Protein AF-A0A1F7HIR1-F1 (afdb_monomer_lite)

Secondary structure (DSSP, 8-state):
-HHHHHHHHHHHHHS------------TT-----TTSS--S-TT------SB--TTSS-B-PPTTEEB-TT-SSPEEPPTTEEE-TTSBSEEEPTTEEEEETTEEEE-SS-SSPPTTEEEETTEEEE----TTEEE-SSTTSEEEPTTEEEETTEEEEPPHHHHHHHHTT-

Structure (mmCIF, N/CA/C/O backbone):
data_AF-A0A1F7HIR1-F1
#
_entry.id   AF-A0A1F7HIR1-F1
#
loop_
_atom_site.group_PDB
_atom_site.id
_atom_site.type_symbol
_atom_site.label_atom_id
_atom_site.label_alt_id
_atom_site.label_comp_id
_atom_site.label_asym_id
_atom_site.label_entity_id
_atom_site.label_seq_id
_atom_site.pdbx_PDB_ins_code
_atom_site.Cartn_x
_atom_site.Cartn_y
_atom_site.Cartn_z
_atom_site.occupancy
_atom_site.B_iso_or_equiv
_atom_site.auth_seq_id
_atom_site.auth_comp_id
_atom_site.auth_asym_id
_atom_site.auth_atom_id
_atom_site.pdbx_PDB_model_num
ATOM 1 N N . MET A 1 1 ? 60.825 -33.227 -44.264 1.00 55.84 1 MET A N 1
ATOM 2 C CA . MET A 1 1 ? 59.774 -33.147 -43.221 1.00 55.84 1 MET A CA 1
ATOM 3 C C . MET A 1 1 ? 59.885 -31.893 -42.341 1.00 55.84 1 MET A C 1
ATOM 5 O O . MET A 1 1 ? 58.893 -31.194 -42.236 1.00 55.84 1 MET A O 1
ATOM 9 N N . LYS A 1 2 ? 61.065 -31.517 -41.806 1.00 56.81 2 LYS A N 1
ATOM 10 C CA . LYS A 1 2 ? 61.251 -30.313 -40.948 1.00 56.81 2 LYS A CA 1
ATOM 11 C C . LYS A 1 2 ? 60.975 -28.936 -41.595 1.00 56.81 2 LYS A C 1
ATOM 13 O O . LYS A 1 2 ? 60.593 -28.007 -40.898 1.00 56.81 2 LYS A O 1
ATOM 18 N N . LYS A 1 3 ? 61.169 -28.778 -42.912 1.00 56.38 3 LYS A N 1
ATOM 19 C CA . LYS A 1 3 ? 60.929 -27.495 -43.613 1.00 56.38 3 LYS A CA 1
ATOM 20 C C . LYS A 1 3 ? 59.438 -27.188 -43.810 1.00 56.38 3 LYS A C 1
ATOM 22 O O . LYS A 1 3 ? 59.051 -26.029 -43.797 1.00 56.38 3 LYS A O 1
ATOM 27 N N . ILE A 1 4 ? 58.614 -28.230 -43.944 1.00 60.09 4 ILE A N 1
ATOM 28 C CA . ILE A 1 4 ? 57.158 -28.106 -44.110 1.00 60.09 4 ILE A CA 1
ATOM 29 C C . ILE A 1 4 ? 56.516 -27.704 -42.777 1.00 60.09 4 ILE A C 1
ATOM 31 O O . ILE A 1 4 ? 55.663 -26.826 -42.747 1.00 60.09 4 ILE A O 1
ATOM 35 N N . THR A 1 5 ? 56.990 -28.263 -41.658 1.00 60.97 5 THR A N 1
ATOM 36 C CA . THR A 1 5 ? 56.548 -27.850 -40.319 1.00 60.97 5 THR A CA 1
ATOM 37 C C . THR A 1 5 ? 56.937 -26.412 -39.987 1.00 60.97 5 THR A C 1
ATOM 39 O O . THR A 1 5 ? 56.125 -25.696 -39.413 1.00 60.97 5 THR A O 1
ATOM 42 N N . LEU A 1 6 ? 58.124 -25.946 -40.392 1.00 62.78 6 LEU A N 1
ATOM 43 C CA . LEU A 1 6 ? 58.531 -24.554 -40.163 1.00 62.78 6 LEU A CA 1
ATOM 44 C C . LEU A 1 6 ? 57.674 -23.556 -40.966 1.00 62.78 6 LEU A C 1
ATOM 46 O O . LEU A 1 6 ? 57.276 -22.523 -40.437 1.00 62.78 6 LEU A O 1
ATOM 50 N N . ALA A 1 7 ? 57.344 -23.890 -42.218 1.00 64.44 7 ALA A N 1
ATOM 51 C CA . ALA A 1 7 ? 56.500 -23.055 -43.073 1.00 64.44 7 ALA A CA 1
ATOM 52 C C . ALA A 1 7 ? 55.058 -22.928 -42.546 1.00 64.44 7 ALA A C 1
ATOM 54 O O . ALA A 1 7 ? 54.487 -21.842 -42.592 1.00 64.44 7 ALA A O 1
ATOM 55 N N . LEU A 1 8 ? 54.487 -24.002 -41.990 1.00 62.78 8 LEU A N 1
ATOM 56 C CA . LEU A 1 8 ? 53.145 -23.976 -41.393 1.00 62.78 8 LEU A CA 1
ATOM 57 C C . LEU A 1 8 ? 53.087 -23.161 -40.090 1.00 62.78 8 LEU A C 1
ATOM 59 O O . LEU A 1 8 ? 52.099 -22.473 -39.846 1.00 62.78 8 LEU A O 1
ATOM 63 N N . ILE A 1 9 ? 54.149 -23.189 -39.279 1.00 64.88 9 ILE A N 1
ATOM 64 C CA . ILE A 1 9 ? 54.245 -22.388 -38.046 1.00 64.88 9 ILE A CA 1
ATOM 65 C C . ILE A 1 9 ? 54.376 -20.897 -38.374 1.00 64.88 9 ILE A C 1
ATOM 67 O O . ILE A 1 9 ? 53.717 -20.069 -37.750 1.00 64.88 9 ILE A O 1
ATOM 71 N N . ILE A 1 10 ? 55.186 -20.552 -39.381 1.00 64.62 10 ILE A N 1
ATOM 72 C CA . ILE A 1 10 ? 55.322 -19.165 -39.839 1.00 64.62 10 ILE A CA 1
ATOM 73 C C . ILE A 1 10 ? 53.990 -18.671 -40.409 1.00 64.62 10 ILE A C 1
ATOM 75 O O . ILE A 1 10 ? 53.556 -17.589 -40.034 1.00 64.62 10 ILE A O 1
ATOM 79 N N . LEU A 1 11 ? 53.292 -19.476 -41.221 1.00 63.25 11 LEU A N 1
ATOM 80 C CA . LEU A 1 11 ? 51.978 -19.122 -41.768 1.00 63.25 11 LEU A CA 1
ATOM 81 C C . LEU A 1 11 ? 50.942 -18.835 -40.665 1.00 63.25 11 LEU A C 1
ATOM 83 O O . LEU A 1 11 ? 50.188 -17.879 -40.787 1.00 63.25 11 LEU A O 1
ATOM 87 N N . ALA A 1 12 ? 50.949 -19.585 -39.559 1.00 63.00 12 ALA A N 1
ATOM 88 C CA . ALA A 1 12 ? 50.064 -19.345 -38.413 1.00 63.00 12 ALA A CA 1
ATOM 89 C C . ALA A 1 12 ? 50.392 -18.064 -37.614 1.00 63.00 12 ALA A C 1
ATOM 91 O O . ALA A 1 12 ? 49.516 -17.536 -36.938 1.00 63.00 12 ALA A O 1
ATOM 92 N N . LEU A 1 13 ? 51.626 -17.552 -37.690 1.00 62.91 13 LEU A N 1
ATOM 93 C CA . LEU A 1 13 ? 52.060 -16.319 -37.014 1.00 62.91 13 LEU A CA 1
ATOM 94 C C . LEU A 1 13 ? 51.761 -15.043 -37.818 1.00 62.91 13 LEU A C 1
ATOM 96 O O . LEU A 1 13 ? 51.697 -13.967 -37.229 1.00 62.91 13 LEU A O 1
ATOM 100 N N . VAL A 1 14 ? 51.582 -15.149 -39.142 1.00 65.12 14 VAL A N 1
ATOM 101 C CA . VAL A 1 14 ? 51.244 -14.002 -40.014 1.00 65.12 14 VAL A CA 1
ATOM 102 C C . VAL A 1 14 ? 49.742 -13.862 -40.274 1.00 65.12 14 VAL A C 1
ATOM 104 O O . VAL A 1 14 ? 49.311 -12.838 -40.799 1.00 65.12 14 VAL A O 1
ATOM 107 N N . ILE A 1 15 ? 48.932 -14.864 -39.912 1.00 64.75 15 ILE A N 1
ATOM 108 C CA . ILE A 1 15 ? 47.472 -14.757 -39.969 1.00 64.75 15 ILE A CA 1
ATOM 109 C C . ILE A 1 15 ? 47.019 -13.982 -38.723 1.00 64.75 15 ILE A C 1
ATOM 111 O O . ILE A 1 15 ? 47.253 -14.452 -37.608 1.00 64.75 15 ILE A O 1
ATOM 115 N N . PRO A 1 16 ? 46.372 -12.811 -38.861 1.00 59.66 16 PRO A N 1
ATOM 116 C CA . PRO A 1 16 ? 45.835 -12.104 -37.711 1.00 59.66 16 PRO A CA 1
ATOM 117 C C . PRO A 1 16 ? 44.789 -12.995 -37.032 1.00 59.66 16 PRO A C 1
ATOM 119 O O . PRO A 1 16 ? 43.749 -13.307 -37.613 1.00 59.66 16 PRO A O 1
ATOM 122 N N . PHE A 1 17 ? 45.066 -13.411 -35.795 1.00 54.25 17 PHE A N 1
ATOM 123 C CA . PHE A 1 17 ? 44.064 -14.018 -34.930 1.00 54.25 17 PHE A CA 1
ATOM 124 C C . PHE A 1 17 ? 43.019 -12.950 -34.618 1.00 54.25 17 PHE A C 1
ATOM 126 O O . PHE A 1 17 ? 43.175 -12.151 -33.698 1.00 54.25 17 PHE A O 1
ATOM 133 N N . VAL A 1 18 ? 41.954 -12.907 -35.412 1.00 57.28 18 VAL A N 1
ATOM 134 C CA . VAL A 1 18 ? 40.753 -12.159 -35.058 1.00 57.28 18 VAL A CA 1
ATOM 135 C C . VAL A 1 18 ? 40.135 -12.839 -33.839 1.00 57.28 18 VAL A C 1
ATOM 137 O O . VAL A 1 18 ? 39.446 -13.852 -33.946 1.00 57.28 18 VAL A O 1
ATOM 140 N N . SER A 1 19 ? 40.418 -12.309 -32.651 1.00 51.09 19 SER A N 1
ATOM 141 C CA . SER A 1 19 ? 39.662 -12.649 -31.455 1.00 51.09 19 SER A CA 1
ATOM 142 C C . SER A 1 19 ? 38.240 -12.130 -31.651 1.00 51.09 19 SER A C 1
ATOM 144 O O . SER A 1 19 ? 37.969 -10.933 -31.579 1.00 51.09 19 SER A O 1
ATOM 146 N N . PHE A 1 20 ? 37.310 -13.042 -31.936 1.00 47.56 20 PHE A N 1
ATOM 147 C CA . PHE A 1 20 ? 35.888 -12.742 -31.861 1.00 47.56 20 PHE A CA 1
ATOM 148 C C . PHE A 1 20 ? 35.559 -12.469 -30.394 1.00 47.56 20 PHE A C 1
ATOM 150 O O . PHE A 1 20 ? 35.278 -13.388 -29.626 1.00 47.56 20 PHE A O 1
ATOM 157 N N . ALA A 1 21 ? 35.590 -11.199 -29.990 1.00 46.50 21 ALA A N 1
ATOM 158 C CA . ALA A 1 21 ? 34.797 -10.786 -28.848 1.00 46.50 21 ALA A CA 1
ATOM 159 C C . ALA A 1 21 ? 33.365 -11.243 -29.150 1.00 46.50 21 ALA A C 1
ATOM 161 O O . ALA A 1 21 ? 32.797 -10.874 -30.183 1.00 46.50 21 ALA A O 1
ATOM 162 N N . HIS A 1 22 ? 32.812 -12.125 -28.315 1.00 40.75 22 HIS A N 1
ATOM 163 C CA . HIS A 1 22 ? 31.421 -12.524 -28.454 1.00 40.75 22 HIS A CA 1
ATOM 164 C C . HIS A 1 22 ? 30.583 -11.242 -28.543 1.00 40.75 22 HIS A C 1
ATOM 166 O O . HIS A 1 22 ? 30.718 -10.354 -27.699 1.00 40.75 22 HIS A O 1
ATOM 172 N N . ARG A 1 23 ? 29.702 -11.135 -29.547 1.00 47.44 23 ARG A N 1
ATOM 173 C CA . ARG A 1 23 ? 28.545 -10.234 -29.455 1.00 47.44 23 ARG A CA 1
ATOM 174 C C . ARG A 1 23 ? 27.666 -10.799 -28.342 1.00 47.44 23 ARG A C 1
ATOM 176 O O . ARG A 1 23 ? 26.708 -11.514 -28.617 1.00 47.44 23 ARG A O 1
ATOM 183 N N . SER A 1 24 ? 28.076 -10.611 -27.091 1.00 41.66 24 SER A N 1
ATOM 184 C CA . SER A 1 24 ? 27.406 -11.202 -25.943 1.00 41.66 24 SER A CA 1
ATOM 185 C C . SER A 1 24 ? 26.035 -10.565 -25.831 1.00 41.66 24 SER A C 1
ATOM 187 O O . SER A 1 24 ? 25.894 -9.395 -25.482 1.00 41.66 24 SER A O 1
ATOM 189 N N . GLY A 1 25 ? 25.037 -11.360 -26.206 1.00 44.00 25 GLY A N 1
ATOM 190 C CA . GLY A 1 25 ? 23.636 -11.060 -26.010 1.00 44.00 25 GLY A CA 1
ATOM 191 C C . GLY A 1 25 ? 23.326 -10.789 -24.543 1.00 44.00 25 GLY A C 1
ATOM 192 O O . GLY A 1 25 ? 24.053 -11.193 -23.632 1.00 44.00 25 GLY A O 1
ATOM 193 N N . CYS A 1 26 ? 22.228 -10.070 -24.346 1.00 41.12 26 CYS A N 1
ATOM 194 C CA . CYS A 1 26 ? 21.752 -9.595 -23.059 1.00 41.12 26 CYS A CA 1
ATOM 195 C C . CYS A 1 26 ? 21.748 -10.721 -22.009 1.00 41.12 26 CYS A C 1
ATOM 197 O O . CYS A 1 26 ? 21.056 -11.725 -22.167 1.00 41.12 26 CYS A O 1
ATOM 199 N N . HIS A 1 27 ? 22.494 -10.540 -20.918 1.00 40.38 27 HIS A N 1
ATOM 200 C CA . HIS A 1 27 ? 22.397 -11.374 -19.721 1.00 40.38 27 HIS A CA 1
ATOM 201 C C . HIS A 1 27 ? 22.249 -10.488 -18.480 1.00 40.38 27 HIS A C 1
ATOM 203 O O . HIS A 1 27 ? 22.430 -9.274 -18.546 1.00 40.38 27 HIS A O 1
ATOM 209 N N . ARG A 1 28 ? 21.918 -11.129 -17.352 1.00 40.09 28 ARG A N 1
ATOM 210 C CA . ARG A 1 28 ? 21.449 -10.606 -16.048 1.00 40.09 28 ARG A CA 1
ATOM 211 C C . ARG A 1 28 ? 22.104 -9.322 -15.474 1.00 40.09 28 ARG A C 1
ATOM 213 O O . ARG A 1 28 ? 21.584 -8.801 -14.494 1.00 40.09 28 ARG A O 1
ATOM 220 N N . TRP A 1 29 ? 23.202 -8.814 -16.033 1.00 38.31 29 TRP A N 1
ATOM 221 C CA . TRP A 1 29 ? 23.986 -7.690 -15.503 1.00 38.31 29 TRP A CA 1
ATOM 222 C C . TRP A 1 29 ? 24.094 -6.464 -16.440 1.00 38.31 29 TRP A C 1
ATOM 224 O O . TRP A 1 29 ? 24.753 -5.496 -16.077 1.00 38.31 29 TRP A O 1
ATOM 234 N N . HIS A 1 30 ? 23.428 -6.455 -17.607 1.00 43.44 30 HIS A N 1
ATOM 235 C CA . HIS A 1 30 ? 23.481 -5.352 -18.586 1.00 43.44 30 HIS A CA 1
ATOM 236 C C . HIS A 1 30 ? 22.065 -4.990 -19.068 1.00 43.44 30 HIS A C 1
ATOM 238 O O . HIS A 1 30 ? 21.413 -5.793 -19.732 1.00 43.44 30 HIS A O 1
ATOM 244 N N . SER A 1 31 ? 21.556 -3.805 -18.708 1.00 47.84 31 SER A N 1
ATOM 245 C CA . SER A 1 31 ? 20.113 -3.513 -18.811 1.00 47.84 31 SER A CA 1
ATOM 246 C C . SER A 1 31 ? 19.609 -2.946 -20.152 1.00 47.84 31 SER A C 1
ATOM 248 O O . SER A 1 31 ? 18.404 -2.737 -20.208 1.00 47.84 31 SER A O 1
ATOM 250 N N . CYS A 1 32 ? 20.452 -2.694 -21.180 1.00 47.31 32 CYS A N 1
ATOM 251 C CA . CYS A 1 32 ? 20.100 -2.610 -22.629 1.00 47.31 32 CYS A CA 1
ATOM 252 C C . CYS A 1 32 ? 21.303 -2.332 -23.571 1.00 47.31 32 CYS A C 1
ATOM 254 O O . CYS A 1 32 ? 22.213 -1.636 -23.134 1.00 47.31 32 CYS A O 1
ATOM 256 N N . PRO A 1 33 ? 21.276 -2.751 -24.864 1.00 49.84 33 PRO A N 1
ATOM 257 C CA . PRO A 1 33 ? 22.240 -2.360 -25.914 1.00 49.84 33 PRO A CA 1
ATOM 258 C C . PRO A 1 33 ? 21.808 -1.150 -26.778 1.00 49.84 33 PRO A C 1
ATOM 260 O O . PRO A 1 33 ? 20.639 -0.781 -26.806 1.00 49.84 33 PRO A O 1
ATOM 263 N N . SER A 1 34 ? 22.767 -0.588 -27.526 1.00 47.72 34 SER A N 1
ATOM 264 C CA . SER A 1 34 ? 22.629 0.567 -28.437 1.00 47.72 34 SER A CA 1
ATOM 265 C C . SER A 1 34 ? 21.993 0.238 -29.798 1.00 47.72 34 SER A C 1
ATOM 267 O O . SER A 1 34 ? 22.395 -0.720 -30.460 1.00 47.72 34 SER A O 1
ATOM 269 N N . ASP A 1 35 ? 21.083 1.106 -30.252 1.00 45.28 35 ASP A N 1
ATOM 270 C CA . ASP A 1 35 ? 20.306 0.996 -31.501 1.00 45.28 35 ASP A CA 1
ATOM 271 C C . ASP A 1 35 ? 21.130 1.162 -32.799 1.00 45.28 35 ASP A C 1
ATOM 273 O O . ASP A 1 35 ? 20.640 0.882 -33.891 1.00 45.28 35 ASP A O 1
ATOM 277 N N . SER A 1 36 ? 22.387 1.611 -32.705 1.00 51.34 36 SER A N 1
ATOM 278 C CA . SER A 1 36 ? 23.277 1.887 -33.851 1.00 51.34 36 SER A CA 1
ATOM 279 C C . SER A 1 36 ? 24.629 1.166 -33.785 1.00 51.34 36 SER A C 1
ATOM 281 O O . SER A 1 36 ? 25.400 1.200 -34.744 1.00 51.34 36 SER A O 1
ATOM 283 N N . GLY A 1 37 ? 24.924 0.494 -32.667 1.00 48.81 37 GLY A N 1
ATOM 284 C CA . GLY A 1 37 ? 26.108 -0.350 -32.497 1.00 48.81 37 GLY A CA 1
ATOM 285 C C . GLY A 1 37 ? 27.431 0.370 -32.215 1.00 48.81 37 GLY A C 1
ATOM 286 O O . GLY A 1 37 ? 28.466 -0.289 -32.286 1.00 48.81 37 GLY A O 1
ATOM 287 N N . SER A 1 38 ? 27.446 1.672 -31.890 1.00 51.47 38 SER A N 1
ATOM 288 C CA . SER A 1 38 ? 28.716 2.381 -31.653 1.00 51.47 38 SER A CA 1
ATOM 289 C C . SER A 1 38 ? 29.297 2.185 -30.245 1.00 51.47 38 SER A C 1
ATOM 291 O O . SER A 1 38 ? 30.505 2.009 -30.168 1.00 51.47 38 SER A O 1
ATOM 293 N N . TYR A 1 39 ? 28.494 2.141 -29.167 1.00 49.50 39 TYR A N 1
ATOM 294 C CA . TYR A 1 39 ? 28.797 1.542 -27.839 1.00 49.50 39 TYR A CA 1
ATOM 295 C C . TYR A 1 39 ? 27.591 1.708 -26.872 1.00 49.50 39 TYR A C 1
ATOM 297 O O . TYR A 1 39 ? 26.572 2.255 -27.280 1.00 49.50 39 TYR A O 1
ATOM 305 N N . THR A 1 40 ? 27.737 1.290 -25.598 1.00 48.03 40 THR A N 1
ATOM 306 C CA . THR A 1 40 ? 26.903 1.500 -24.370 1.00 48.03 40 THR A CA 1
ATOM 307 C C . THR A 1 40 ? 25.964 0.378 -23.884 1.00 48.03 40 THR A C 1
ATOM 309 O O . THR A 1 40 ? 24.831 0.255 -24.327 1.00 48.03 40 THR A O 1
ATOM 312 N N . CYS A 1 41 ? 26.427 -0.397 -22.887 1.00 43.06 41 CYS A N 1
ATOM 313 C CA . CYS A 1 41 ? 25.974 -0.394 -21.477 1.00 43.06 41 CYS A CA 1
ATOM 314 C C . CYS A 1 41 ? 26.611 -1.589 -20.730 1.00 43.06 41 CYS A C 1
ATOM 316 O O . CYS A 1 41 ? 26.321 -2.738 -21.057 1.00 43.06 41 CYS A O 1
ATOM 318 N N . GLY A 1 42 ? 27.428 -1.311 -19.702 1.00 43.16 42 GLY A N 1
ATOM 319 C CA . GLY A 1 42 ? 27.630 -2.203 -18.548 1.00 43.16 42 GLY A CA 1
ATOM 320 C C . GLY A 1 42 ? 29.052 -2.472 -18.036 1.00 43.16 42 GLY A C 1
ATOM 321 O O . GLY A 1 42 ? 29.249 -3.461 -17.342 1.00 43.16 42 GLY A O 1
ATOM 322 N N . ASP A 1 43 ? 30.011 -1.568 -18.226 1.00 35.19 43 ASP A N 1
ATOM 323 C CA . ASP A 1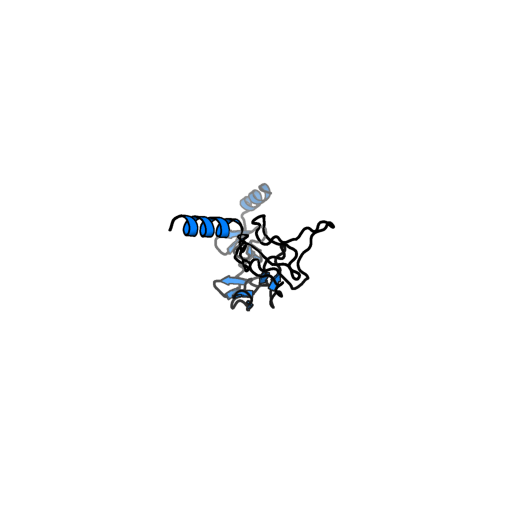 43 ? 31.350 -1.705 -17.615 1.00 35.19 43 ASP A CA 1
ATOM 324 C C . ASP A 1 43 ? 31.435 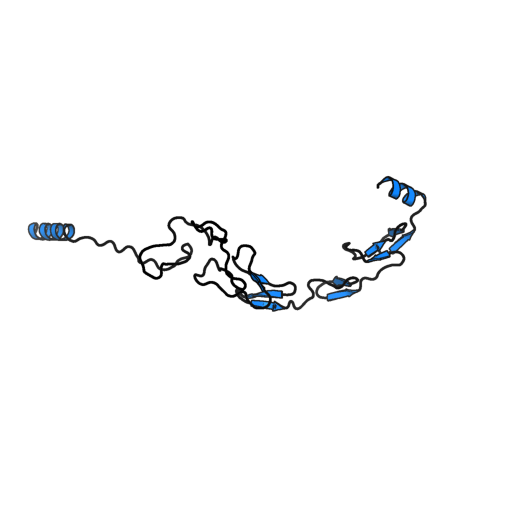-1.288 -16.128 1.00 35.19 43 ASP A C 1
ATOM 326 O O . ASP A 1 43 ? 32.507 -0.950 -15.638 1.00 35.19 43 ASP A O 1
ATOM 330 N N . ALA A 1 44 ? 30.334 -1.310 -15.365 1.00 39.41 44 ALA A N 1
ATOM 331 C CA . ALA A 1 44 ? 30.395 -0.936 -13.943 1.00 39.41 44 ALA A CA 1
ATOM 332 C C . ALA A 1 44 ? 29.528 -1.759 -12.974 1.00 39.41 44 ALA A C 1
ATOM 334 O O . ALA A 1 44 ? 29.574 -1.513 -11.772 1.00 39.41 44 ALA A O 1
ATOM 335 N N . GLY A 1 45 ? 28.763 -2.750 -13.452 1.00 39.94 45 GLY A N 1
ATOM 336 C CA . GLY A 1 45 ? 28.034 -3.660 -12.560 1.00 39.94 45 GLY A CA 1
ATOM 337 C C . GLY A 1 45 ? 27.024 -2.976 -11.626 1.00 39.94 45 GLY A C 1
ATOM 338 O O . GLY A 1 45 ? 26.946 -3.339 -10.454 1.00 39.94 45 GLY A O 1
ATOM 339 N N . TYR A 1 46 ? 26.243 -2.007 -12.117 1.00 42.22 46 TYR A N 1
ATOM 340 C CA . TYR A 1 46 ? 25.194 -1.378 -11.309 1.00 42.22 46 TYR A CA 1
ATOM 341 C C . TYR A 1 46 ? 23.800 -1.956 -11.613 1.00 42.22 46 TYR A C 1
ATOM 343 O O . TYR A 1 46 ? 23.469 -2.182 -12.779 1.00 42.22 46 TYR A O 1
ATOM 351 N N . PRO A 1 47 ? 22.963 -2.190 -10.580 1.00 48.38 47 PRO A N 1
ATOM 352 C CA . PRO A 1 47 ? 21.552 -2.537 -10.761 1.00 48.38 47 PRO A CA 1
ATOM 353 C C . PRO A 1 47 ? 20.833 -1.418 -11.525 1.00 48.38 47 PRO A C 1
ATOM 355 O O . PRO A 1 47 ? 21.248 -0.275 -11.433 1.00 48.38 47 PRO A O 1
ATOM 358 N N . CYS A 1 48 ? 19.752 -1.722 -12.245 1.00 58.19 48 CYS A N 1
ATOM 359 C CA . CYS A 1 48 ? 18.759 -0.768 -12.770 1.00 58.19 48 CYS A CA 1
ATOM 360 C C . CYS A 1 48 ? 18.575 0.493 -11.885 1.00 58.19 48 CYS A C 1
ATOM 362 O O . CYS A 1 48 ? 17.777 0.502 -10.949 1.00 58.19 48 CYS A O 1
ATOM 364 N N . GLN A 1 49 ? 19.308 1.575 -12.154 1.00 57.41 49 GLN A N 1
ATOM 365 C CA . GLN A 1 49 ? 19.206 2.780 -11.333 1.00 57.41 49 GLN A CA 1
ATOM 366 C C . GLN A 1 49 ? 18.134 3.690 -11.925 1.00 57.41 49 GLN A C 1
ATOM 368 O O . GLN A 1 49 ? 18.321 4.270 -12.992 1.00 57.41 49 GLN A O 1
ATOM 373 N N . TYR A 1 50 ? 17.009 3.801 -11.220 1.00 65.12 50 TYR A N 1
ATOM 374 C CA . TYR A 1 50 ? 16.163 4.983 -11.295 1.00 65.12 50 TYR A CA 1
ATOM 375 C C . TYR A 1 50 ? 16.064 5.643 -9.910 1.00 65.12 50 TYR A C 1
ATOM 377 O O . TYR A 1 50 ? 16.096 4.939 -8.894 1.00 65.12 50 TYR A O 1
ATOM 385 N N . PRO A 1 51 ? 15.914 6.976 -9.863 1.00 64.81 51 PRO A N 1
ATOM 386 C CA . PRO A 1 51 ? 15.896 7.881 -11.018 1.00 64.81 51 PRO A CA 1
ATOM 387 C C . PRO A 1 51 ? 17.230 7.963 -11.775 1.00 64.81 51 PRO A C 1
ATOM 389 O O . PRO A 1 51 ? 18.282 7.660 -11.213 1.00 64.81 51 PRO A O 1
ATOM 392 N N . THR A 1 52 ? 17.188 8.352 -13.053 1.00 66.19 52 THR A N 1
ATOM 393 C CA . THR A 1 52 ? 18.404 8.604 -13.838 1.00 66.19 52 THR A CA 1
ATOM 394 C C . THR A 1 52 ? 18.818 10.069 -13.711 1.00 66.19 52 THR A C 1
ATOM 396 O O . THR A 1 52 ? 17.981 10.971 -13.660 1.00 66.19 52 THR A O 1
ATOM 399 N N . TYR A 1 53 ? 20.127 10.309 -13.647 1.00 67.19 53 TYR A N 1
ATOM 400 C CA . TYR A 1 53 ? 20.714 11.639 -13.479 1.00 67.19 53 TYR A CA 1
ATOM 401 C C . TYR A 1 53 ? 21.508 11.992 -14.744 1.00 67.19 53 TYR A C 1
ATOM 403 O O . TYR A 1 53 ? 22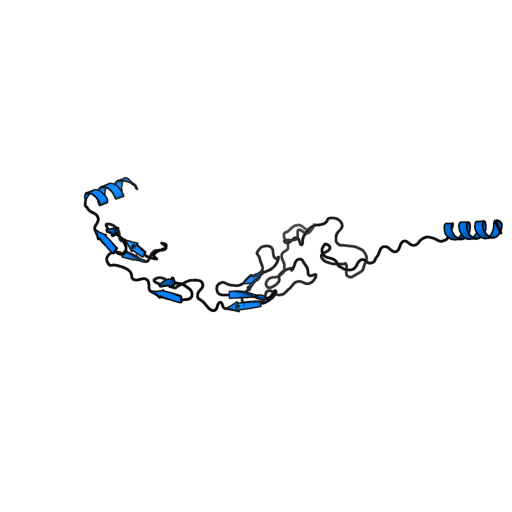.656 11.562 -14.879 1.00 67.19 53 TYR A O 1
ATOM 411 N N . PRO A 1 54 ? 20.911 12.694 -15.724 1.00 63.31 54 PRO A N 1
ATOM 412 C CA . PRO A 1 54 ? 21.609 13.052 -16.952 1.00 63.31 54 PRO A CA 1
ATOM 413 C C . PRO A 1 54 ? 22.677 14.127 -16.703 1.00 63.31 54 PRO A C 1
ATOM 415 O O . PRO A 1 54 ? 22.546 14.966 -15.813 1.00 63.31 54 PRO A O 1
ATOM 418 N N . ALA A 1 55 ? 23.712 14.154 -17.551 1.00 52.28 55 ALA A N 1
ATOM 419 C CA . ALA A 1 55 ? 24.781 15.161 -17.502 1.00 52.28 55 ALA A CA 1
ATOM 420 C C . ALA A 1 55 ? 24.274 16.606 -17.703 1.00 52.28 55 ALA A C 1
ATOM 422 O O . ALA A 1 55 ? 24.932 17.553 -17.287 1.00 52.28 55 ALA A O 1
ATOM 423 N N . SER A 1 56 ? 23.085 16.774 -18.294 1.00 66.62 56 SER A N 1
ATOM 424 C CA . SER A 1 56 ? 22.367 18.051 -18.412 1.00 66.62 56 SER A CA 1
ATOM 425 C C . SER A 1 56 ? 21.812 18.581 -17.082 1.00 66.62 56 SER A C 1
ATOM 427 O O . SER A 1 56 ? 21.237 19.666 -17.056 1.00 66.62 56 SER A O 1
ATOM 429 N N . GLY A 1 57 ? 21.943 17.817 -15.993 1.00 54.75 57 GLY A N 1
ATOM 430 C CA . GLY A 1 57 ? 21.314 18.099 -14.709 1.00 54.75 57 GLY A CA 1
ATOM 431 C C . GLY A 1 57 ? 19.845 17.666 -14.666 1.00 54.75 57 GLY A C 1
ATOM 432 O O . GLY A 1 57 ? 19.188 17.497 -15.694 1.00 54.75 57 GLY A O 1
ATOM 433 N N . GLY A 1 58 ? 19.333 17.474 -13.448 1.00 65.88 58 GLY A N 1
ATOM 434 C CA . GLY A 1 58 ? 17.959 17.042 -13.183 1.00 65.88 58 GLY A CA 1
ATOM 435 C C . GLY A 1 58 ? 17.832 15.572 -12.777 1.00 65.88 58 GLY A C 1
ATOM 436 O O . GLY A 1 58 ? 18.801 14.817 -12.761 1.00 65.88 58 GLY A O 1
ATOM 437 N N . VAL A 1 59 ? 16.612 15.188 -12.406 1.00 68.88 59 VAL A N 1
ATOM 438 C CA . VAL A 1 59 ? 16.245 13.827 -12.000 1.00 68.88 59 VAL A CA 1
ATOM 439 C C . VAL A 1 59 ? 15.169 13.346 -12.961 1.00 68.88 59 VAL A C 1
ATOM 441 O O . VAL A 1 59 ? 14.081 13.923 -13.003 1.00 68.88 59 VAL A O 1
ATOM 444 N N . VAL A 1 60 ? 15.473 12.325 -13.757 1.00 73.31 60 VAL A N 1
ATOM 445 C CA . VAL A 1 60 ? 14.555 11.803 -14.770 1.00 73.31 60 VAL A CA 1
ATOM 446 C C . VAL A 1 60 ? 13.919 10.512 -14.261 1.00 73.31 60 VAL A C 1
ATOM 448 O O . VAL A 1 60 ? 14.592 9.535 -13.928 1.00 73.31 60 VAL A O 1
ATOM 451 N N . TYR A 1 61 ? 12.591 10.524 -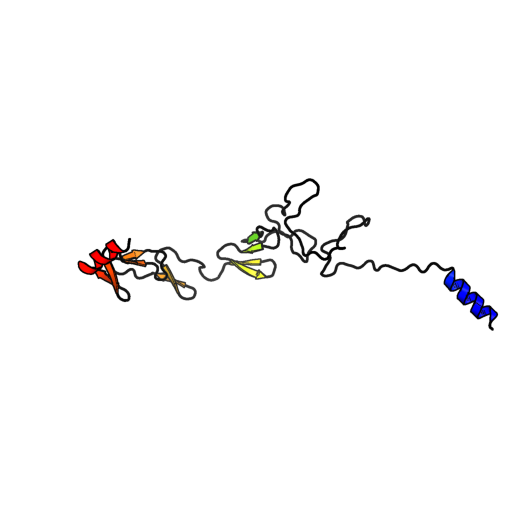14.208 1.00 81.56 61 TYR A N 1
ATOM 452 C CA . TYR A 1 61 ? 11.754 9.366 -13.911 1.00 81.56 61 TYR A CA 1
ATOM 453 C C . TYR A 1 61 ? 11.076 8.869 -15.192 1.00 81.56 61 TYR A C 1
ATOM 455 O O . TYR A 1 61 ? 10.999 9.615 -16.174 1.00 81.56 61 TYR A O 1
ATOM 463 N N . PRO A 1 62 ? 10.564 7.625 -15.212 1.00 84.12 62 PRO A N 1
ATOM 464 C CA . PRO A 1 62 ? 9.674 7.192 -16.278 1.00 84.12 62 PRO A CA 1
ATOM 465 C C . PRO A 1 62 ? 8.481 8.155 -16.426 1.00 84.12 62 PRO A C 1
ATOM 467 O O . PRO A 1 62 ? 8.041 8.737 -15.429 1.00 84.12 62 PRO A O 1
ATOM 470 N N . PRO A 1 63 ? 7.923 8.314 -17.640 1.00 88.44 63 PRO A N 1
ATOM 471 C CA . PRO A 1 63 ? 6.678 9.048 -17.834 1.00 88.44 63 PRO A CA 1
ATOM 472 C C . PRO A 1 63 ? 5.556 8.502 -16.940 1.00 88.44 63 PRO A C 1
ATOM 474 O O . PRO A 1 63 ? 5.523 7.312 -16.621 1.00 88.44 63 PRO A O 1
ATOM 477 N N . SER A 1 64 ? 4.606 9.362 -16.567 1.00 89.44 64 SER A N 1
ATOM 478 C CA . SER A 1 64 ? 3.451 8.950 -15.760 1.00 89.44 64 SER A CA 1
ATOM 479 C C . SER A 1 64 ? 2.711 7.775 -16.405 1.00 89.44 64 SER A C 1
ATOM 481 O O . SER A 1 64 ? 2.500 7.748 -17.617 1.00 89.44 64 SER A O 1
ATOM 483 N N . GLY A 1 65 ? 2.333 6.791 -15.588 1.00 90.94 65 GLY A N 1
ATOM 484 C CA . GLY A 1 65 ? 1.717 5.554 -16.065 1.00 90.94 65 GLY A CA 1
ATOM 485 C C . GLY A 1 65 ? 2.705 4.520 -16.607 1.00 90.94 65 GLY A C 1
ATOM 486 O O . GLY A 1 65 ? 2.259 3.480 -17.081 1.00 90.94 65 GLY A O 1
ATOM 487 N N . TYR A 1 66 ? 4.019 4.745 -16.502 1.00 91.06 66 TYR A N 1
ATOM 488 C CA . TYR A 1 66 ? 5.049 3.764 -16.847 1.00 91.06 66 TYR A CA 1
ATOM 489 C C . TYR A 1 66 ? 5.987 3.476 -15.673 1.00 91.06 66 TYR A C 1
ATOM 491 O O . TYR A 1 66 ? 6.146 4.282 -14.758 1.00 91.06 66 TYR A O 1
ATOM 499 N N . TYR A 1 67 ? 6.621 2.308 -15.709 1.00 89.25 67 TYR A N 1
ATOM 500 C CA . TYR A 1 67 ? 7.668 1.904 -14.781 1.00 89.25 67 TYR A CA 1
ATOM 501 C C . TYR A 1 67 ? 8.776 1.141 -15.516 1.00 89.25 67 TYR A C 1
ATOM 503 O O . TYR A 1 67 ? 8.564 0.587 -16.599 1.00 89.25 67 TYR A O 1
ATOM 511 N N . LYS A 1 68 ? 9.969 1.090 -14.922 1.00 83.75 68 LYS A N 1
ATOM 512 C CA . LYS A 1 68 ? 11.067 0.248 -15.402 1.00 83.75 68 LYS A CA 1
ATOM 513 C C . LYS A 1 68 ? 11.087 -1.061 -14.620 1.00 83.75 68 LYS A C 1
ATOM 515 O O . LYS A 1 68 ? 11.065 -1.064 -13.388 1.00 83.75 68 LYS A O 1
ATOM 520 N N . ASP A 1 69 ? 11.136 -2.173 -15.341 1.00 77.06 69 ASP A N 1
ATOM 521 C CA . ASP A 1 69 ? 11.527 -3.456 -14.769 1.00 77.06 69 ASP A CA 1
ATOM 522 C C . ASP A 1 69 ? 13.037 -3.609 -14.938 1.00 77.06 69 ASP A C 1
ATOM 524 O O . ASP A 1 69 ? 13.583 -3.359 -16.011 1.00 77.06 69 ASP A O 1
ATOM 528 N N . CYS A 1 70 ? 13.716 -3.984 -13.864 1.00 70.62 70 CYS A N 1
ATOM 529 C CA . CYS A 1 70 ? 15.167 -4.102 -13.822 1.00 70.62 70 CYS A CA 1
ATOM 530 C C . CYS A 1 70 ? 15.730 -5.137 -14.785 1.00 70.62 70 CYS A C 1
ATOM 532 O O . CYS A 1 70 ? 16.909 -5.081 -15.125 1.00 70.62 70 CYS A O 1
ATOM 534 N N . TYR A 1 71 ? 14.886 -6.075 -15.197 1.00 66.94 71 TYR A N 1
ATOM 535 C CA . TYR A 1 71 ? 15.261 -7.154 -16.091 1.00 66.94 71 TYR A CA 1
ATOM 536 C C . TYR A 1 71 ? 14.830 -6.904 -17.537 1.00 66.94 71 TYR A C 1
ATOM 538 O O . TYR A 1 71 ? 15.210 -7.688 -18.401 1.00 66.94 71 TYR A O 1
ATOM 546 N N . ASP A 1 72 ? 14.093 -5.820 -17.812 1.00 65.94 72 ASP A N 1
ATOM 547 C CA . ASP A 1 72 ? 13.591 -5.526 -19.151 1.00 65.94 72 ASP A CA 1
ATOM 548 C C . ASP A 1 72 ? 14.051 -4.186 -19.704 1.00 65.94 72 ASP A C 1
ATOM 550 O O . ASP A 1 72 ? 14.153 -3.156 -19.032 1.00 65.94 72 ASP A O 1
ATOM 554 N N . CYS A 1 73 ? 14.260 -4.200 -21.013 1.00 63.72 73 CYS A N 1
ATOM 555 C CA . CYS A 1 73 ? 14.735 -3.051 -21.753 1.00 63.72 73 CYS A CA 1
ATOM 556 C C . CYS A 1 73 ? 13.683 -1.963 -21.948 1.00 63.72 73 CYS A C 1
ATOM 558 O O . CYS A 1 73 ? 13.975 -0.772 -21.831 1.00 63.72 73 CYS A O 1
ATOM 560 N N . VAL A 1 74 ? 12.446 -2.368 -22.190 1.00 73.81 74 VAL A N 1
ATOM 561 C CA . VAL A 1 74 ? 11.364 -1.453 -22.539 1.00 73.81 74 VAL A CA 1
ATOM 562 C C . VAL A 1 74 ? 10.669 -0.967 -21.268 1.00 73.81 74 VAL A C 1
ATOM 564 O O . VAL A 1 74 ? 10.519 -1.718 -20.302 1.00 73.81 74 VAL A O 1
ATOM 567 N N . LEU A 1 75 ? 10.245 0.300 -21.258 1.00 80.31 75 LEU A N 1
ATOM 568 C CA . LEU A 1 75 ? 9.342 0.795 -20.222 1.00 80.31 75 LEU A CA 1
ATOM 569 C C . LEU A 1 75 ? 8.037 0.002 -20.266 1.00 80.31 75 LEU A C 1
ATOM 571 O O . LEU A 1 75 ? 7.443 -0.191 -21.326 1.00 80.31 75 LEU A O 1
ATOM 575 N N . LYS A 1 76 ? 7.577 -0.436 -19.100 1.00 87.75 76 LYS A N 1
ATOM 576 C CA . LYS A 1 76 ? 6.315 -1.153 -18.963 1.00 87.75 76 LYS A CA 1
ATOM 577 C C . LYS A 1 76 ? 5.227 -0.187 -18.538 1.00 87.75 76 LYS A C 1
ATOM 579 O O . LYS A 1 76 ? 5.452 0.669 -17.686 1.00 87.75 76 LYS A O 1
ATOM 584 N N . SER A 1 77 ? 4.036 -0.342 -19.102 1.00 93.62 77 SER A N 1
ATOM 585 C CA . SER A 1 77 ? 2.856 0.371 -18.622 1.00 93.62 77 SER A CA 1
ATOM 586 C C . SER A 1 77 ? 2.497 -0.109 -17.216 1.00 93.62 77 SER A C 1
ATOM 588 O O . SER A 1 77 ? 2.445 -1.315 -16.959 1.00 93.62 77 SER A O 1
ATOM 590 N N . VAL A 1 78 ? 2.207 0.824 -16.318 1.00 94.62 78 VAL A N 1
ATOM 591 C CA . VAL A 1 78 ? 1.611 0.533 -15.016 1.00 94.62 78 VAL A CA 1
ATOM 592 C C . VAL A 1 78 ? 0.246 -0.119 -15.258 1.00 94.62 78 VAL A C 1
ATOM 594 O O . VAL A 1 78 ? -0.563 0.426 -16.012 1.00 94.62 78 VAL A O 1
ATOM 597 N N . PRO A 1 79 ? -0.025 -1.294 -14.668 1.00 95.31 79 PRO A N 1
ATOM 598 C CA . PRO A 1 79 ? -1.282 -1.989 -14.900 1.00 95.31 79 PRO A CA 1
ATOM 599 C C . PRO A 1 79 ? -2.470 -1.278 -14.237 1.00 95.31 79 PRO A C 1
ATOM 601 O O . PRO A 1 79 ? -2.313 -0.436 -13.352 1.00 95.31 79 PRO A O 1
ATOM 604 N N . ILE A 1 80 ? -3.689 -1.647 -14.642 1.00 95.06 80 ILE A N 1
ATOM 605 C CA . ILE A 1 80 ? -4.921 -1.163 -14.005 1.00 95.06 80 ILE A CA 1
ATOM 606 C C . ILE A 1 80 ? -4.894 -1.462 -12.496 1.00 95.06 80 ILE A C 1
ATOM 608 O O . ILE A 1 80 ? -4.453 -2.528 -12.064 1.00 95.06 80 ILE A O 1
ATOM 612 N N . ASN A 1 81 ? -5.401 -0.527 -11.693 1.00 95.12 81 ASN A N 1
ATOM 613 C CA . ASN A 1 81 ? -5.399 -0.605 -10.230 1.00 95.12 81 ASN A CA 1
ATOM 614 C C . ASN A 1 81 ? -3.998 -0.677 -9.599 1.00 95.12 81 ASN A C 1
ATOM 616 O O . ASN A 1 81 ? -3.822 -1.313 -8.557 1.00 95.12 81 ASN A O 1
ATOM 620 N N . ALA A 1 82 ? -3.015 -0.023 -10.212 1.00 96.75 82 ALA A N 1
ATOM 621 C CA . ALA A 1 82 ? -1.665 0.110 -9.693 1.00 96.75 82 ALA A CA 1
ATOM 622 C C . ALA A 1 82 ? -1.110 1.523 -9.893 1.00 96.75 82 ALA A C 1
ATOM 624 O O . ALA A 1 82 ? -1.649 2.322 -10.661 1.00 96.75 82 ALA A O 1
ATOM 625 N N . TYR A 1 83 ? 0.005 1.797 -9.225 1.00 95.00 83 TYR A N 1
ATOM 626 C CA . TYR A 1 83 ? 0.813 2.998 -9.394 1.00 95.00 83 TYR A CA 1
ATOM 627 C C . TYR A 1 83 ? 2.301 2.634 -9.423 1.00 95.00 83 TYR A C 1
ATOM 629 O O . TYR A 1 83 ? 2.732 1.682 -8.769 1.00 95.00 83 TYR A O 1
ATOM 637 N N . ALA A 1 84 ? 3.094 3.371 -10.204 1.00 93.25 84 ALA A N 1
ATOM 638 C CA . ALA A 1 84 ? 4.542 3.181 -10.243 1.00 93.25 84 ALA A CA 1
ATOM 639 C C . ALA A 1 84 ? 5.161 3.482 -8.870 1.00 93.25 84 ALA A C 1
ATOM 641 O O . ALA A 1 84 ? 4.690 4.361 -8.145 1.00 93.25 84 ALA A O 1
ATOM 642 N N . SER A 1 85 ? 6.230 2.768 -8.521 1.00 90.81 85 SER A N 1
ATOM 643 C CA . SER A 1 85 ? 7.040 3.124 -7.353 1.00 90.81 85 SER A CA 1
ATOM 644 C C . SER A 1 85 ? 7.539 4.567 -7.462 1.00 90.81 85 SER A C 1
ATOM 646 O O . SER A 1 85 ? 7.785 5.060 -8.562 1.00 90.81 85 SER A O 1
ATOM 648 N N . THR A 1 86 ? 7.773 5.225 -6.326 1.00 88.19 86 THR A N 1
ATOM 649 C CA . THR A 1 86 ? 8.411 6.551 -6.289 1.00 88.19 86 THR A CA 1
ATOM 650 C C . THR A 1 86 ? 9.794 6.543 -6.932 1.00 88.19 86 THR A C 1
ATOM 652 O O . THR A 1 86 ? 10.198 7.540 -7.513 1.00 88.19 86 THR A O 1
ATOM 655 N N . SER A 1 87 ? 10.501 5.410 -6.888 1.00 84.56 87 SER A N 1
ATOM 656 C CA . SER A 1 87 ? 11.771 5.221 -7.593 1.00 84.56 87 SER A CA 1
ATOM 657 C C . SER A 1 87 ? 11.612 5.020 -9.102 1.00 84.56 87 SER A C 1
ATOM 659 O O . SER A 1 87 ? 12.611 4.912 -9.794 1.00 84.56 87 SER A O 1
ATOM 661 N N . GLY A 1 88 ? 10.394 4.889 -9.634 1.00 85.81 88 GLY A N 1
ATOM 662 C CA . GLY A 1 88 ? 10.146 4.485 -11.023 1.00 85.81 88 GLY A CA 1
ATOM 663 C C . GLY A 1 88 ? 10.483 3.017 -11.328 1.00 85.81 88 GLY A C 1
ATOM 664 O O . GLY A 1 88 ? 10.239 2.557 -12.445 1.00 85.81 88 GLY A O 1
ATOM 665 N N . ILE A 1 89 ? 11.013 2.270 -10.351 1.00 85.31 89 ILE A N 1
ATOM 666 C CA . ILE A 1 89 ? 11.309 0.838 -10.461 1.00 85.31 89 ILE A CA 1
ATOM 667 C C . ILE A 1 89 ? 10.124 0.031 -9.939 1.00 85.31 89 ILE A C 1
ATOM 669 O O . ILE A 1 89 ? 9.805 0.070 -8.750 1.00 85.31 89 ILE A O 1
ATOM 673 N N . GLY A 1 90 ? 9.495 -0.744 -10.817 1.00 88.31 90 GLY A N 1
ATOM 674 C CA . GLY A 1 90 ? 8.320 -1.538 -10.460 1.00 88.31 90 GLY A CA 1
ATOM 675 C C . GLY A 1 90 ? 7.060 -0.708 -10.168 1.00 88.31 90 GLY A C 1
ATOM 676 O O . GLY A 1 90 ? 6.988 0.499 -10.400 1.00 88.31 90 GLY A O 1
ATOM 677 N N . PHE A 1 91 ? 6.040 -1.386 -9.646 1.00 94.06 91 PHE A N 1
ATOM 678 C CA . PHE A 1 91 ? 4.747 -0.801 -9.296 1.00 94.06 91 PHE A CA 1
ATOM 679 C C . PHE A 1 91 ? 4.174 -1.447 -8.031 1.00 94.06 91 PHE A C 1
ATOM 681 O O . PHE A 1 91 ? 4.506 -2.589 -7.694 1.00 94.06 91 PHE A O 1
ATOM 688 N N . PHE A 1 92 ? 3.257 -0.733 -7.387 1.00 94.75 92 PHE A N 1
ATOM 689 C CA . PHE A 1 92 ? 2.448 -1.200 -6.268 1.00 94.75 92 PHE A CA 1
ATOM 690 C C . PHE A 1 92 ? 0.976 -1.240 -6.675 1.00 94.75 92 PHE A C 1
ATOM 692 O O . PHE A 1 92 ? 0.520 -0.410 -7.458 1.00 94.75 92 PHE A O 1
ATOM 699 N N . CYS A 1 93 ? 0.221 -2.205 -6.153 1.00 96.00 93 CYS A N 1
ATOM 700 C CA . CYS A 1 93 ? -1.226 -2.221 -6.343 1.00 96.00 93 CYS A CA 1
ATOM 701 C C . CYS A 1 93 ? -1.892 -1.138 -5.484 1.00 96.00 93 CYS A C 1
ATOM 703 O O . CYS A 1 93 ? -1.454 -0.859 -4.368 1.00 96.00 93 CYS A O 1
ATOM 705 N N . ASN A 1 94 ? -2.983 -0.565 -5.988 1.00 94.94 94 ASN A N 1
ATOM 706 C CA . ASN A 1 94 ? -3.826 0.359 -5.237 1.00 94.94 94 ASN A CA 1
ATOM 707 C C . ASN A 1 94 ? -4.390 -0.321 -3.982 1.00 94.94 94 ASN A C 1
ATOM 709 O O . ASN A 1 94 ? -4.565 -1.542 -3.931 1.00 94.94 94 ASN A O 1
ATOM 713 N N . THR A 1 95 ? -4.751 0.474 -2.974 1.00 90.62 95 THR A N 1
ATOM 714 C CA . THR A 1 95 ? -5.423 -0.033 -1.773 1.00 90.62 95 THR A CA 1
ATOM 715 C C . THR A 1 95 ? -6.657 -0.856 -2.150 1.00 90.62 95 THR A C 1
ATOM 717 O O . THR A 1 95 ? -7.495 -0.420 -2.936 1.00 90.62 95 THR A O 1
ATOM 720 N N . GLY A 1 96 ? -6.773 -2.060 -1.587 1.00 88.56 96 GLY A N 1
ATOM 721 C CA . GLY A 1 96 ? -7.849 -2.989 -1.937 1.00 88.56 96 GLY A CA 1
ATOM 722 C C . GLY A 1 96 ? -7.521 -3.929 -3.095 1.00 88.56 96 GLY A C 1
ATOM 723 O O . GLY A 1 96 ? -8.391 -4.709 -3.468 1.00 88.56 96 GLY A O 1
ATOM 724 N N . TYR A 1 97 ? -6.302 -3.896 -3.637 1.00 93.50 97 TYR A N 1
ATOM 725 C CA . TYR A 1 97 ? -5.839 -4.795 -4.691 1.00 93.50 97 TYR A CA 1
ATOM 726 C C . TYR A 1 97 ? -4.553 -5.525 -4.282 1.00 93.50 97 TYR A C 1
ATOM 728 O O . TYR A 1 97 ? -3.742 -5.015 -3.512 1.00 93.50 97 TYR A O 1
ATOM 736 N N . ILE A 1 98 ? -4.374 -6.735 -4.806 1.00 91.50 98 ILE A N 1
ATOM 737 C CA . ILE A 1 98 ? -3.239 -7.632 -4.565 1.00 91.50 98 ILE A CA 1
ATOM 738 C C . ILE A 1 98 ? -2.603 -8.011 -5.901 1.00 91.50 98 ILE A C 1
ATOM 740 O O . ILE A 1 98 ? -3.300 -8.244 -6.888 1.00 91.50 98 ILE A O 1
ATOM 744 N N . LYS A 1 99 ? -1.273 -8.108 -5.912 1.00 93.38 99 LYS A N 1
ATOM 745 C CA . LYS A 1 99 ? -0.507 -8.591 -7.057 1.00 93.38 99 LYS A CA 1
ATOM 746 C C . LYS A 1 99 ? -0.700 -10.103 -7.216 1.00 93.38 99 LYS A C 1
ATOM 748 O O . LYS A 1 99 ? -0.324 -10.857 -6.324 1.00 93.38 99 LYS A O 1
ATOM 753 N N . THR A 1 100 ? -1.280 -10.539 -8.332 1.00 90.00 100 THR A N 1
ATOM 754 C CA . THR A 1 100 ? -1.498 -11.970 -8.641 1.00 90.00 100 THR A CA 1
ATOM 755 C C . THR A 1 100 ? -0.483 -12.524 -9.626 1.00 90.00 100 THR A C 1
ATOM 757 O O . THR A 1 100 ? -0.155 -13.705 -9.584 1.00 90.00 100 THR A O 1
ATOM 760 N N . THR A 1 101 ? 0.037 -11.667 -10.498 1.00 88.81 101 THR A N 1
ATOM 761 C CA . THR A 1 101 ? 1.089 -11.989 -11.466 1.00 88.81 101 THR A CA 1
ATOM 762 C C . THR A 1 101 ? 2.123 -10.865 -11.479 1.00 88.81 101 THR A C 1
ATOM 764 O O . THR A 1 101 ? 1.991 -9.862 -10.776 1.00 88.81 101 THR A O 1
ATOM 767 N N . SER A 1 102 ? 3.156 -10.980 -12.311 1.00 85.56 102 SER A N 1
ATOM 768 C CA . SER A 1 102 ? 4.134 -9.904 -12.496 1.00 85.56 102 SER A CA 1
ATOM 769 C C . SER A 1 102 ? 3.514 -8.594 -13.005 1.00 85.56 102 SER A C 1
ATOM 771 O O . SER A 1 102 ? 4.090 -7.542 -12.728 1.00 85.56 102 SER A O 1
ATOM 773 N N . THR A 1 103 ? 2.346 -8.635 -13.659 1.00 88.88 103 THR A N 1
ATOM 774 C CA . THR A 1 103 ? 1.719 -7.503 -14.370 1.00 88.88 103 THR A CA 1
ATOM 775 C C . THR A 1 103 ? 0.246 -7.267 -14.011 1.00 88.88 103 THR A C 1
ATOM 777 O O . THR A 1 103 ? -0.426 -6.487 -14.680 1.00 88.88 103 THR A O 1
ATOM 780 N N . THR A 1 104 ? -0.303 -7.917 -12.980 1.00 93.88 104 THR A N 1
ATOM 781 C CA . THR A 1 104 ? -1.743 -7.830 -12.672 1.00 93.88 104 THR A CA 1
ATOM 782 C C . THR A 1 104 ? -2.013 -7.569 -11.194 1.00 93.88 104 THR A C 1
ATOM 784 O O . THR A 1 104 ? -1.465 -8.244 -10.322 1.00 93.88 104 THR A O 1
ATOM 787 N N . CYS A 1 105 ? -2.912 -6.615 -10.932 1.00 95.81 105 CYS A N 1
ATOM 788 C CA . CYS A 1 105 ? -3.492 -6.333 -9.623 1.00 95.81 105 CYS A CA 1
ATOM 789 C C . CYS A 1 105 ? -4.978 -6.704 -9.630 1.00 95.81 105 CYS A C 1
ATOM 791 O O . CYS A 1 105 ? -5.768 -6.117 -10.372 1.00 95.81 105 CYS A O 1
ATOM 793 N N . THR A 1 106 ? -5.380 -7.655 -8.792 1.00 94.69 106 THR A N 1
ATOM 794 C CA . THR A 1 106 ? -6.787 -8.058 -8.647 1.00 94.69 106 THR A CA 1
ATOM 795 C C . THR A 1 106 ? -7.361 -7.537 -7.347 1.00 94.69 106 THR A C 1
ATOM 797 O O . THR A 1 106 ? -6.652 -7.444 -6.345 1.00 94.69 106 THR A O 1
ATOM 800 N N . LYS A 1 107 ? -8.657 -7.223 -7.342 1.00 91.88 107 LYS A N 1
ATOM 801 C CA . LYS A 1 107 ? -9.344 -6.759 -6.138 1.00 91.88 107 LYS A CA 1
ATOM 802 C C . LYS A 1 107 ? -9.247 -7.825 -5.048 1.00 91.88 107 LYS A C 1
ATOM 804 O O . LYS A 1 107 ? -9.474 -9.005 -5.307 1.00 91.88 107 LYS A O 1
ATOM 809 N N . LEU A 1 108 ? -8.899 -7.404 -3.839 1.00 84.69 108 LEU A N 1
ATOM 810 C CA . LEU A 1 108 ? -8.886 -8.277 -2.681 1.00 84.69 108 LEU A CA 1
ATOM 811 C C . LEU A 1 108 ? -10.303 -8.812 -2.450 1.00 84.69 108 LEU A C 1
ATOM 813 O O . LEU A 1 108 ? -11.260 -8.031 -2.466 1.00 84.69 108 LEU A O 1
ATOM 817 N N . PRO A 1 109 ? -10.449 -10.118 -2.177 1.00 82.38 109 PRO A N 1
ATOM 818 C CA . PRO A 1 109 ? -11.751 -10.700 -1.865 1.00 82.38 109 PRO A CA 1
ATOM 819 C C . PRO A 1 109 ? -12.304 -10.199 -0.521 1.00 82.38 109 PRO A C 1
ATOM 821 O O . PRO A 1 109 ? -13.437 -10.504 -0.167 1.00 82.38 109 PRO A O 1
ATOM 824 N N . VAL A 1 110 ? -11.502 -9.449 0.243 1.00 76.62 110 VAL A N 1
ATOM 825 C CA . VAL A 1 110 ? -11.785 -9.045 1.618 1.00 76.62 110 VAL A CA 1
ATOM 826 C C . VAL A 1 110 ? -11.441 -7.574 1.830 1.00 76.62 110 VAL A C 1
ATOM 828 O O . VAL A 1 110 ? -10.484 -7.072 1.231 1.00 76.62 110 VAL A O 1
ATOM 831 N N . PRO A 1 111 ? -12.180 -6.863 2.696 1.00 75.69 111 PRO A N 1
ATOM 832 C CA . PRO A 1 111 ? -11.893 -5.469 2.995 1.00 75.69 111 PRO A CA 1
ATOM 833 C C . PRO A 1 111 ? -10.510 -5.317 3.650 1.00 75.69 111 PRO A C 1
ATOM 835 O O . PRO A 1 111 ? -10.136 -6.048 4.576 1.00 75.69 111 PRO A O 1
ATOM 838 N N . VAL A 1 112 ? -9.729 -4.354 3.149 1.00 75.44 112 VAL A N 1
ATOM 839 C CA . VAL A 1 112 ? -8.432 -3.964 3.736 1.00 75.44 112 VAL A CA 1
ATOM 840 C C . VAL A 1 112 ? -8.661 -3.167 5.010 1.00 75.44 112 VAL A C 1
ATOM 842 O O . VAL A 1 112 ? -8.036 -3.438 6.029 1.00 75.44 112 VAL A O 1
ATOM 845 N N . THR A 1 113 ? -9.605 -2.234 4.950 1.00 81.81 113 THR A N 1
ATOM 846 C CA . THR A 1 113 ? -10.023 -1.380 6.054 1.00 81.81 113 THR A CA 1
ATOM 847 C C . THR A 1 113 ? -11.524 -1.519 6.263 1.00 81.81 113 THR A C 1
ATOM 849 O O . THR A 1 113 ? -12.296 -1.664 5.312 1.00 81.81 113 THR A O 1
ATOM 852 N N . CYS A 1 114 ? -11.937 -1.500 7.525 1.00 82.00 114 CYS A N 1
ATOM 853 C CA . CYS A 1 114 ? -13.344 -1.439 7.887 1.00 82.00 114 CYS A CA 1
ATOM 854 C C . CYS A 1 114 ? -13.787 0.015 8.029 1.00 82.00 114 CYS A C 1
ATOM 856 O O . CYS A 1 114 ? -12.977 0.896 8.312 1.00 82.00 114 CYS A O 1
ATOM 858 N N . LYS A 1 115 ? -15.080 0.269 7.806 1.00 84.00 115 LYS A N 1
ATOM 859 C CA . LYS A 1 115 ? -15.668 1.583 8.085 1.00 84.00 115 LYS A CA 1
ATOM 860 C C . LYS A 1 115 ? -15.551 1.885 9.581 1.00 84.00 115 LYS A C 1
ATOM 862 O O . LYS A 1 115 ? -15.528 0.969 10.400 1.00 84.00 115 LYS A O 1
ATOM 867 N N . THR A 1 116 ? -15.519 3.165 9.933 1.00 82.81 116 THR A N 1
ATOM 868 C CA . THR A 1 116 ? -15.586 3.630 11.323 1.00 82.81 116 THR A CA 1
ATOM 869 C C . THR A 1 116 ? -16.735 2.940 12.067 1.00 82.81 116 THR A C 1
ATOM 871 O O . THR A 1 116 ? -17.845 2.870 11.544 1.00 82.81 116 THR A O 1
ATOM 874 N N . GLY A 1 117 ? -16.462 2.398 13.258 1.00 82.25 117 GLY A N 1
ATOM 875 C CA . GLY A 1 117 ? -17.430 1.598 14.024 1.00 82.25 117 GLY A CA 1
ATOM 876 C C . GLY A 1 117 ? -17.443 0.102 13.685 1.00 82.25 117 GLY A C 1
ATOM 877 O O . GLY A 1 117 ? -18.208 -0.643 14.281 1.00 82.25 117 GLY A O 1
ATOM 878 N N . TYR A 1 118 ? -16.580 -0.366 12.779 1.00 85.62 118 TYR A N 1
ATOM 879 C CA . TYR A 1 118 ? -16.403 -1.783 12.458 1.00 85.62 118 TYR A CA 1
ATOM 880 C C . TYR A 1 118 ? -14.940 -2.188 12.644 1.00 85.62 118 TYR A C 1
ATOM 882 O O . TYR A 1 118 ? -14.028 -1.429 12.315 1.00 85.62 118 TYR A O 1
ATOM 890 N N . LYS A 1 119 ? -14.706 -3.414 13.113 1.00 84.88 119 LYS A N 1
ATOM 891 C CA . LYS A 1 119 ? -13.372 -4.012 13.222 1.00 84.88 119 LYS A CA 1
ATOM 892 C C . LYS A 1 119 ? -13.243 -5.208 12.294 1.00 84.88 119 LYS A C 1
ATOM 894 O O . LYS A 1 119 ? -14.201 -5.947 12.059 1.00 84.88 119 LYS A O 1
ATOM 899 N N . LYS A 1 120 ? -12.038 -5.414 11.770 1.00 83.94 120 LYS A N 1
ATOM 900 C CA . LYS A 1 120 ? -11.743 -6.576 10.938 1.00 83.94 120 LYS A CA 1
ATOM 901 C C . LYS A 1 120 ? -11.604 -7.802 11.834 1.00 83.94 120 LYS A C 1
ATOM 903 O O . LYS A 1 120 ? -10.684 -7.875 12.643 1.00 83.94 120 LYS A O 1
ATOM 908 N N . ILE A 1 121 ? -12.517 -8.755 11.686 1.00 83.56 121 ILE A N 1
ATOM 909 C CA . ILE A 1 121 ? -12.399 -10.091 12.273 1.00 83.56 121 ILE A CA 1
ATOM 910 C C . ILE A 1 121 ? -12.290 -11.061 11.104 1.00 83.56 121 ILE A C 1
ATOM 912 O O . ILE A 1 121 ? -13.203 -11.150 10.279 1.00 83.56 121 ILE A O 1
ATOM 916 N N . ASN A 1 122 ? -11.154 -11.754 11.008 1.00 83.56 122 ASN A N 1
ATOM 917 C CA . ASN A 1 122 ? -10.785 -12.548 9.838 1.00 83.56 122 ASN A CA 1
ATOM 918 C C . ASN A 1 122 ? -10.879 -11.708 8.547 1.00 83.56 122 ASN A C 1
ATOM 920 O O . ASN A 1 122 ? -10.175 -10.714 8.364 1.00 83.56 122 ASN A O 1
ATOM 924 N N . ASN A 1 123 ? -11.797 -12.101 7.672 1.00 80.50 123 ASN A N 1
ATOM 925 C CA . ASN A 1 123 ? -11.987 -11.583 6.327 1.00 80.50 123 ASN A CA 1
ATOM 926 C C . ASN A 1 123 ? -13.254 -10.721 6.199 1.00 80.50 123 ASN A C 1
ATOM 928 O O . ASN A 1 123 ? -13.671 -10.388 5.092 1.00 80.50 123 ASN A O 1
ATOM 932 N N . THR A 1 124 ? -13.853 -10.341 7.328 1.00 79.44 124 THR A N 1
ATOM 933 C CA . THR A 1 124 ? -15.114 -9.599 7.402 1.00 79.44 124 THR A CA 1
ATOM 934 C C . THR A 1 124 ? -15.008 -8.418 8.355 1.00 79.44 124 THR A C 1
ATOM 936 O O . THR A 1 124 ? -14.327 -8.479 9.379 1.00 79.44 124 THR A O 1
ATOM 939 N N . CYS A 1 125 ? -15.709 -7.339 8.023 1.00 87.50 125 CYS A N 1
ATOM 940 C CA . CYS A 1 125 ? -15.898 -6.220 8.934 1.00 87.50 125 CYS A CA 1
ATOM 941 C C . CYS A 1 125 ? -17.100 -6.506 9.823 1.00 87.50 125 CYS A C 1
ATOM 943 O O . CYS A 1 125 ? -18.221 -6.599 9.329 1.00 87.50 125 CYS A O 1
ATOM 945 N N . VAL A 1 126 ? -16.847 -6.649 11.118 1.00 87.25 126 VAL A N 1
ATOM 946 C CA . VAL A 1 126 ? -17.875 -6.878 12.132 1.00 87.25 126 VAL A CA 1
ATOM 947 C C . VAL A 1 126 ? -18.064 -5.587 12.910 1.00 87.25 126 VAL A C 1
ATOM 949 O O . VAL A 1 126 ? -17.086 -4.916 13.243 1.00 87.25 126 VAL A O 1
ATOM 952 N N . GLU A 1 127 ? -19.315 -5.226 13.165 1.00 89.06 127 GLU A N 1
ATOM 953 C CA . GLU A 1 127 ? -19.650 -4.034 13.937 1.00 89.06 127 GLU A CA 1
ATOM 954 C C . GLU A 1 127 ? -19.031 -4.108 15.339 1.00 89.06 127 GLU A C 1
ATOM 956 O O . GLU A 1 127 ? -19.016 -5.153 15.998 1.00 89.06 127 GLU A O 1
ATOM 961 N N . ILE A 1 128 ? -18.457 -2.994 15.779 1.00 89.44 128 ILE A N 1
ATOM 962 C CA . ILE A 1 128 ? -17.902 -2.853 17.116 1.00 89.44 128 ILE A CA 1
ATOM 963 C C . ILE A 1 128 ? -19.063 -2.550 18.053 1.00 89.44 128 ILE A C 1
ATOM 965 O O . ILE A 1 128 ? -19.723 -1.525 17.925 1.00 89.44 128 ILE A O 1
ATOM 969 N N . ILE A 1 129 ? -19.274 -3.416 19.040 1.00 89.81 129 ILE A N 1
ATOM 970 C CA . ILE A 1 129 ? -20.192 -3.121 20.137 1.00 89.81 129 ILE A CA 1
ATOM 971 C C . ILE A 1 129 ? -19.540 -2.045 21.009 1.00 89.81 129 ILE A C 1
ATOM 973 O O . ILE A 1 129 ? -18.546 -2.306 21.688 1.00 89.81 129 ILE A O 1
ATOM 977 N N . ILE A 1 130 ? -20.092 -0.834 20.958 1.00 90.31 130 ILE A N 1
ATOM 978 C CA . ILE A 1 130 ? -19.638 0.317 21.740 1.00 90.31 130 ILE A CA 1
ATOM 979 C C . ILE A 1 130 ? -20.381 0.291 23.085 1.00 90.31 130 ILE A C 1
ATOM 981 O O . ILE A 1 130 ? -21.605 0.448 23.099 1.00 90.31 130 ILE A O 1
ATOM 985 N N . PRO A 1 131 ? -19.698 0.071 24.223 1.00 93.50 131 PRO A N 1
ATOM 986 C CA . PRO A 1 131 ? -20.356 0.064 25.524 1.00 93.50 131 PRO A CA 1
ATOM 987 C C . PRO A 1 131 ? -20.846 1.466 25.916 1.00 93.50 131 PRO A C 1
ATOM 989 O O . PRO A 1 131 ? -20.355 2.486 25.426 1.00 93.50 131 PRO A O 1
ATOM 992 N N . ALA A 1 132 ? -21.785 1.534 26.862 1.00 95.88 132 ALA A N 1
ATOM 993 C CA . ALA A 1 132 ? -22.223 2.807 27.429 1.00 95.88 132 ALA A CA 1
ATOM 994 C C . ALA A 1 132 ? -21.028 3.615 27.976 1.00 95.88 132 ALA A C 1
ATOM 996 O O . ALA A 1 132 ? -20.086 3.049 28.530 1.00 95.88 132 ALA A O 1
ATOM 997 N N . ASN A 1 133 ? -21.089 4.945 27.852 1.00 95.94 133 ASN A N 1
ATOM 998 C CA . ASN A 1 133 ? -20.032 5.876 28.274 1.00 95.94 133 ASN A CA 1
ATOM 999 C C . ASN A 1 133 ? -18.686 5.702 27.545 1.00 95.94 133 ASN A C 1
ATOM 1001 O O . ASN A 1 133 ? -17.624 5.968 28.113 1.00 95.94 133 ASN A O 1
ATOM 1005 N N . SER A 1 134 ? -18.729 5.299 26.278 1.00 95.12 134 SER A N 1
ATOM 1006 C CA . SER A 1 134 ? -17.566 5.242 25.395 1.00 95.12 134 SER A CA 1
ATOM 1007 C C . SER A 1 134 ? -17.844 5.905 24.046 1.00 95.12 134 SER A C 1
ATOM 1009 O O . SER A 1 134 ? -18.993 6.209 23.720 1.00 95.12 134 SER A O 1
ATOM 1011 N N . SER A 1 135 ? -16.780 6.164 23.290 1.00 92.88 135 SER A N 1
ATOM 1012 C CA . SER A 1 135 ? -16.822 6.748 21.948 1.00 92.88 135 SER A CA 1
ATOM 1013 C C . SER A 1 135 ? -15.897 5.985 21.011 1.00 92.88 135 SER A C 1
ATOM 1015 O O . SER A 1 135 ? -14.902 5.407 21.451 1.00 92.88 135 SER A O 1
ATOM 1017 N N . ILE A 1 136 ? -16.200 6.020 19.711 1.00 90.44 136 ILE A N 1
ATOM 1018 C CA . ILE A 1 136 ? -15.325 5.451 18.680 1.00 90.44 136 ILE A CA 1
ATOM 1019 C C . ILE A 1 136 ? -13.949 6.111 18.758 1.00 90.44 136 ILE A C 1
ATOM 1021 O O . ILE A 1 136 ? -13.834 7.331 18.883 1.00 90.44 136 ILE A O 1
ATOM 1025 N N . SER A 1 137 ? -12.905 5.298 18.665 1.00 88.75 137 SER A N 1
ATOM 1026 C CA . SER A 1 137 ? -11.523 5.763 18.661 1.00 88.75 137 SER A CA 1
ATOM 1027 C C . SER A 1 137 ? -10.661 4.875 17.766 1.00 88.75 137 SER A C 1
ATOM 1029 O O . SER A 1 137 ? -11.099 3.827 17.300 1.00 88.75 137 SER A O 1
ATOM 1031 N N . SER A 1 138 ? -9.425 5.294 17.511 1.00 83.50 138 SER A N 1
ATOM 1032 C CA . SER A 1 138 ? -8.448 4.540 16.718 1.00 83.50 138 SER A CA 1
ATOM 1033 C C . SER A 1 138 ? -7.651 3.522 17.545 1.00 83.50 138 SER A C 1
ATOM 1035 O O . SER A 1 138 ? -6.562 3.130 17.134 1.00 83.50 138 SER A O 1
ATOM 1037 N N . THR A 1 139 ? -8.129 3.143 18.734 1.00 82.81 139 THR A N 1
ATOM 1038 C CA . THR A 1 139 ? -7.492 2.092 19.542 1.00 82.81 139 THR A CA 1
ATOM 1039 C C . THR A 1 139 ? -7.689 0.722 18.894 1.00 82.81 139 THR A C 1
ATOM 1041 O O . THR A 1 139 ? -8.564 0.548 18.047 1.00 82.81 139 THR A O 1
ATOM 1044 N N . ASP A 1 140 ? -6.952 -0.289 19.355 1.00 78.56 140 ASP A N 1
ATOM 1045 C CA . ASP A 1 140 ? -7.108 -1.675 18.881 1.00 78.56 140 ASP A CA 1
ATOM 1046 C C . ASP A 1 140 ? -8.527 -2.242 19.090 1.00 78.56 140 ASP A C 1
ATOM 1048 O O . ASP A 1 140 ? -8.952 -3.168 18.400 1.00 78.56 140 ASP A O 1
ATOM 1052 N N . LEU A 1 141 ? -9.288 -1.684 20.039 1.00 83.38 141 LEU A N 1
ATOM 1053 C CA . LEU A 1 141 ? -10.693 -2.037 20.263 1.00 83.38 141 LEU A CA 1
ATOM 1054 C C . LEU A 1 141 ? -11.668 -1.270 19.363 1.00 83.38 141 LEU A C 1
ATOM 1056 O O . LEU A 1 141 ? -12.827 -1.669 19.242 1.00 83.38 141 LEU A O 1
ATOM 1060 N N . GLY A 1 142 ? -11.210 -0.166 18.774 1.00 87.56 142 GLY A N 1
ATOM 1061 C CA . GLY A 1 142 ? -12.001 0.786 18.005 1.00 87.56 142 GLY A CA 1
ATOM 1062 C C . GLY A 1 142 ? -12.926 1.679 18.843 1.00 87.56 142 GLY A C 1
ATOM 1063 O O . GLY A 1 142 ? -13.803 2.347 18.295 1.00 87.56 142 GLY A O 1
ATOM 1064 N N . TRP A 1 143 ? -12.746 1.705 20.167 1.00 92.06 143 TRP A N 1
ATOM 1065 C CA . TRP A 1 143 ? -13.432 2.616 21.085 1.00 92.06 143 TRP A CA 1
ATOM 1066 C C . TRP A 1 143 ? -12.574 2.943 22.313 1.00 92.06 143 TRP A C 1
ATOM 1068 O O . TRP A 1 143 ? -11.645 2.212 22.671 1.00 92.06 143 TRP A O 1
ATOM 1078 N N . SER A 1 144 ? -12.891 4.062 22.962 1.00 93.75 144 SER A N 1
ATOM 1079 C CA . SER A 1 144 ? -12.277 4.518 24.213 1.00 93.75 144 SER A CA 1
ATOM 1080 C C . SER A 1 144 ? -13.347 5.019 25.177 1.00 93.75 144 SER A C 1
ATOM 1082 O O . SER A 1 144 ? -14.360 5.573 24.750 1.00 93.75 144 SER A O 1
ATOM 1084 N N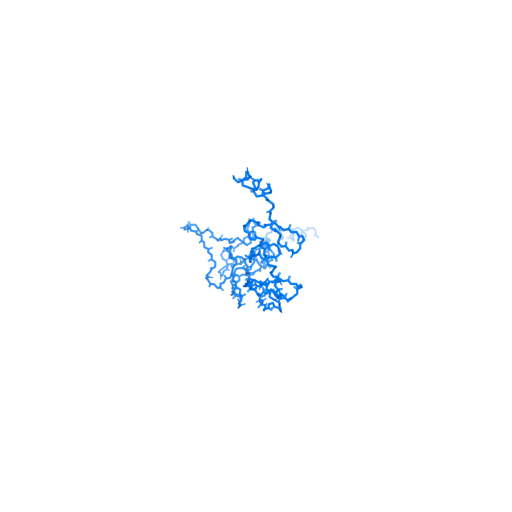 . CYS A 1 145 ? -13.128 4.847 26.483 1.00 95.25 145 CYS A N 1
ATOM 1085 C CA . CYS A 1 145 ? -14.028 5.409 27.487 1.00 95.25 145 CYS A CA 1
ATOM 1086 C C . CYS A 1 145 ? -14.059 6.936 27.410 1.00 95.25 145 CYS A C 1
ATOM 1088 O O . CYS A 1 145 ? -13.034 7.584 27.184 1.00 95.25 145 CYS A O 1
ATOM 1090 N N . ASN A 1 146 ? -15.247 7.503 27.609 1.00 95.50 146 ASN A N 1
ATOM 1091 C CA . ASN A 1 146 ? -15.436 8.945 27.665 1.00 95.50 146 ASN A CA 1
ATOM 1092 C C . ASN A 1 146 ? -14.716 9.526 28.890 1.00 95.50 146 ASN A C 1
ATOM 1094 O O . ASN A 1 146 ? -14.426 8.829 29.864 1.00 95.50 146 ASN A O 1
ATOM 1098 N N . LYS A 1 147 ? -14.460 10.837 28.869 1.00 92.12 147 LYS A N 1
ATOM 1099 C CA . LYS A 1 147 ? -13.820 11.538 29.989 1.00 92.12 147 LYS A CA 1
ATOM 1100 C C . LYS A 1 147 ? -14.562 11.263 31.308 1.00 92.12 147 LYS A C 1
ATOM 1102 O O . LYS A 1 147 ? -15.778 11.414 31.379 1.00 92.12 147 LYS A O 1
ATOM 1107 N N . GLY A 1 148 ? -13.817 10.887 32.351 1.00 92.94 148 GLY A N 1
ATOM 1108 C CA . GLY A 1 148 ? -14.366 10.530 33.668 1.00 92.94 148 GLY A CA 1
ATOM 1109 C C . GLY A 1 148 ? -14.786 9.062 33.816 1.00 92.94 148 GLY A C 1
ATOM 1110 O O . GLY A 1 148 ? -15.308 8.685 34.866 1.00 92.94 148 GLY A O 1
ATOM 1111 N N . TYR A 1 149 ? -14.547 8.234 32.798 1.00 94.81 149 TYR A N 1
ATOM 1112 C CA . TYR A 1 149 ? -14.760 6.792 32.834 1.00 94.81 149 TYR A CA 1
ATOM 1113 C C . TYR A 1 149 ? -13.449 6.054 32.564 1.00 94.81 149 TYR A C 1
ATOM 1115 O O . TYR A 1 149 ? -12.633 6.486 31.750 1.00 94.81 149 TYR A O 1
ATOM 1123 N N . LYS A 1 150 ? -13.264 4.918 33.234 1.00 93.50 150 LYS A N 1
ATOM 1124 C CA . LYS A 1 150 ? -12.125 4.019 33.043 1.00 93.50 150 LYS A CA 1
ATOM 1125 C C . LYS A 1 150 ? -12.589 2.712 32.420 1.00 93.50 150 LYS A C 1
ATOM 1127 O O . LYS A 1 150 ? -13.721 2.273 32.629 1.00 93.50 150 LYS A O 1
ATOM 1132 N N . ARG A 1 151 ? -11.687 2.076 31.680 1.00 93.56 151 ARG A N 1
ATOM 1133 C CA . ARG A 1 151 ? -11.945 0.760 31.105 1.00 93.56 151 ARG A CA 1
ATOM 1134 C C . ARG A 1 151 ? -11.881 -0.301 32.198 1.00 93.56 151 ARG A C 1
ATOM 1136 O O . ARG A 1 151 ? -10.864 -0.422 32.878 1.00 93.56 151 ARG A O 1
ATOM 1143 N N . VAL A 1 152 ? -12.941 -1.094 32.303 1.00 93.94 152 VAL A N 1
ATOM 1144 C CA . VAL A 1 152 ? -12.991 -2.313 33.112 1.00 93.94 152 VAL A CA 1
ATOM 1145 C C . VAL A 1 152 ? -13.477 -3.422 32.187 1.00 93.94 152 VAL A C 1
ATOM 1147 O O . VAL A 1 152 ? -14.602 -3.398 31.703 1.00 93.94 152 VAL A O 1
ATOM 1150 N N . ASN A 1 153 ? -12.598 -4.363 31.841 1.00 91.81 153 ASN A N 1
ATOM 1151 C CA . ASN A 1 153 ? -12.852 -5.380 30.814 1.00 91.81 153 ASN A CA 1
ATOM 1152 C C . ASN A 1 153 ? -13.332 -4.773 29.475 1.00 91.81 153 ASN A C 1
ATOM 1154 O O . ASN A 1 153 ? -12.554 -4.116 28.771 1.00 91.81 153 ASN A O 1
ATOM 1158 N N . ASN A 1 154 ? -14.603 -5.009 29.133 1.00 90.69 154 ASN A N 1
ATOM 1159 C CA . ASN A 1 154 ? -15.276 -4.548 27.916 1.00 90.69 154 ASN A CA 1
ATOM 1160 C C . ASN A 1 154 ? -16.343 -3.475 28.205 1.00 90.69 154 ASN A C 1
ATOM 1162 O O . ASN A 1 154 ? -17.205 -3.229 27.364 1.00 90.69 154 ASN A O 1
ATOM 1166 N N . THR A 1 155 ? -16.306 -2.844 29.379 1.00 93.50 155 THR A N 1
ATOM 1167 C CA . THR A 1 155 ? -17.214 -1.762 29.774 1.00 93.50 155 THR A CA 1
ATOM 1168 C C . THR A 1 155 ? -16.435 -0.528 30.227 1.00 93.50 155 THR A C 1
ATOM 1170 O O . THR A 1 155 ? -15.226 -0.566 30.480 1.00 93.50 155 THR A O 1
ATOM 1173 N N . CYS A 1 156 ? -17.150 0.593 30.303 1.00 96.19 156 CYS A N 1
ATOM 1174 C CA . CYS A 1 156 ? -16.649 1.835 30.866 1.00 96.19 156 CYS A CA 1
ATOM 1175 C C . CYS A 1 156 ? -17.369 2.129 32.173 1.00 96.19 156 CYS A C 1
ATOM 1177 O O . CYS A 1 156 ? -18.578 2.366 32.198 1.00 96.19 156 CYS A O 1
ATOM 1179 N N . GLU A 1 157 ? -16.605 2.136 33.256 1.00 96.69 157 GLU A N 1
ATOM 1180 C CA . GLU A 1 157 ? -17.107 2.411 34.594 1.00 96.69 157 GLU A CA 1
ATOM 1181 C C . GLU A 1 157 ? -16.689 3.804 35.037 1.00 96.69 157 GLU A C 1
ATOM 1183 O O . GLU A 1 157 ? -15.604 4.288 34.700 1.00 96.69 157 GLU A O 1
ATOM 1188 N N . LYS A 1 158 ? -17.569 4.473 35.782 1.00 95.88 158 LYS A N 1
ATOM 1189 C CA . LYS A 1 158 ? -17.310 5.827 36.261 1.00 95.88 158 LYS A CA 1
ATOM 1190 C C . LYS A 1 158 ? -16.118 5.804 37.210 1.00 95.88 158 LYS A C 1
ATOM 1192 O O . LYS A 1 158 ? -16.082 5.020 38.155 1.00 95.88 158 LYS A O 1
ATOM 1197 N N . MET A 1 159 ? -15.155 6.681 36.962 1.00 93.69 159 MET A N 1
ATOM 1198 C CA . MET A 1 159 ? -14.005 6.828 37.841 1.00 93.69 159 MET A CA 1
ATOM 1199 C C . MET A 1 159 ? -14.451 7.371 39.195 1.00 93.69 159 MET A C 1
ATOM 1201 O O . MET A 1 159 ? -15.296 8.269 39.287 1.00 93.69 159 MET A O 1
ATOM 1205 N N . SER A 1 160 ? -13.845 6.856 40.258 1.00 93.81 160 SER A N 1
ATOM 1206 C CA . SER A 1 160 ? -13.983 7.442 41.583 1.00 93.81 160 SER A CA 1
ATOM 1207 C C . SER A 1 160 ? -13.380 8.849 41.617 1.00 93.81 160 SER A C 1
ATOM 1209 O O . SER A 1 160 ? -12.590 9.261 40.757 1.00 93.81 160 SER A O 1
ATOM 1211 N N . LYS A 1 161 ? -13.739 9.605 42.657 1.00 88.88 161 LYS A N 1
ATOM 1212 C CA . LYS A 1 161 ? -13.217 10.958 42.879 1.00 88.88 161 LYS A CA 1
ATOM 1213 C C . LYS A 1 161 ? -11.685 10.965 42.978 1.00 88.88 161 LYS A C 1
ATOM 1215 O O . LYS A 1 161 ? -11.043 11.854 42.428 1.00 88.88 161 LYS A O 1
ATOM 1220 N N . TRP A 1 162 ? -11.112 9.943 43.615 1.00 88.12 162 TRP A N 1
ATOM 1221 C CA . TRP A 1 162 ? -9.665 9.774 43.756 1.00 88.12 162 TRP A CA 1
ATOM 1222 C C . TRP A 1 162 ? -8.982 9.427 42.436 1.00 88.12 162 TRP A C 1
ATOM 1224 O O . TRP A 1 162 ? -7.966 10.025 42.100 1.00 88.12 162 TRP A O 1
ATOM 1234 N N . GLU A 1 163 ? -9.564 8.532 41.643 1.00 88.94 163 GLU A N 1
ATOM 1235 C CA . GLU A 1 163 ? -9.026 8.191 40.321 1.00 88.94 163 GLU A CA 1
ATOM 1236 C C . GLU A 1 163 ? -9.083 9.381 39.363 1.00 88.94 163 GLU A C 1
ATOM 1238 O O . GLU A 1 163 ? -8.147 9.611 38.602 1.00 88.94 163 GLU A O 1
ATOM 1243 N N . SER A 1 164 ? -10.156 10.173 39.431 1.00 82.56 164 SER A N 1
ATOM 1244 C CA . SER A 1 164 ? -10.298 11.394 38.631 1.00 82.56 164 SER A CA 1
ATOM 1245 C C . SER A 1 164 ? -9.242 12.438 39.009 1.00 82.56 164 SER A C 1
ATOM 1247 O O . SER A 1 164 ? -8.666 13.078 38.132 1.00 82.56 164 SER A O 1
ATOM 1249 N N . PHE A 1 165 ? -8.957 12.578 40.309 1.00 84.00 165 PHE A N 1
ATOM 1250 C CA . PHE A 1 165 ? -7.905 13.459 40.818 1.00 84.00 165 PHE A CA 1
ATOM 1251 C C . PHE A 1 165 ? -6.504 13.005 40.379 1.00 84.00 165 PHE A 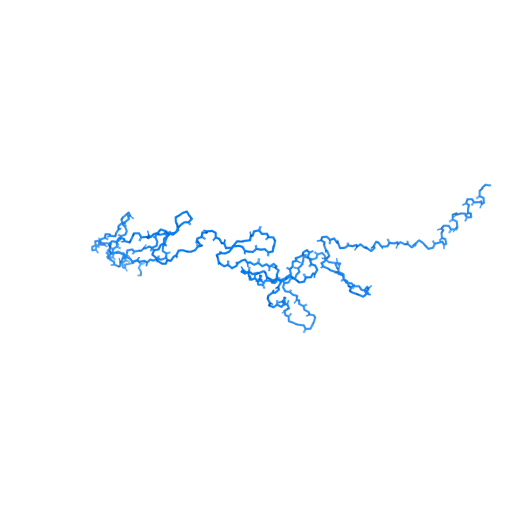C 1
ATOM 1253 O O . PHE A 1 165 ? -5.702 13.830 39.951 1.00 84.00 165 PHE A O 1
ATOM 1260 N N . LEU A 1 166 ? -6.218 11.700 40.434 1.00 82.06 166 LEU A N 1
ATOM 1261 C CA . LEU A 1 166 ? -4.933 11.142 39.999 1.00 82.06 166 LEU A CA 1
ATOM 1262 C C . LEU A 1 166 ? -4.720 11.278 38.490 1.00 82.06 166 LEU A C 1
ATOM 1264 O O . LEU A 1 166 ? -3.635 11.667 38.069 1.00 82.06 166 LEU A O 1
ATOM 1268 N N . ALA A 1 167 ? -5.749 11.015 37.684 1.00 77.62 167 ALA A N 1
ATOM 1269 C CA . ALA A 1 167 ? -5.654 11.146 36.234 1.00 77.62 167 ALA A CA 1
ATOM 1270 C C . ALA A 1 167 ? -5.336 12.582 35.804 1.00 77.62 167 ALA A C 1
ATOM 1272 O O . ALA A 1 167 ? -4.550 12.770 34.888 1.00 77.62 167 ALA A O 1
ATOM 1273 N N . TRP A 1 168 ? -5.883 13.595 36.485 1.00 70.19 168 TRP A N 1
ATOM 1274 C CA . TRP A 1 168 ? -5.589 15.000 36.179 1.00 70.19 168 TRP A CA 1
ATOM 1275 C C . TRP A 1 168 ? -4.170 15.431 36.574 1.00 70.19 168 TRP A C 1
ATOM 1277 O O . TRP A 1 168 ? -3.652 16.390 36.023 1.00 70.19 168 TRP A O 1
ATOM 1287 N N . LYS A 1 169 ? -3.532 14.720 37.511 1.00 76.12 169 LYS A N 1
ATOM 1288 C CA . LYS A 1 169 ? -2.176 15.014 38.000 1.00 76.12 169 LYS A CA 1
ATOM 1289 C C . LYS A 1 169 ? -1.062 14.446 37.104 1.00 76.12 169 LYS A C 1
ATOM 1291 O O . LYS A 1 169 ? 0.103 14.743 37.340 1.00 76.12 169 LYS A O 1
ATOM 1296 N N . LEU A 1 170 ? -1.422 13.587 36.146 1.00 62.94 170 LEU A N 1
ATOM 1297 C CA . LEU A 1 170 ? -0.519 12.923 35.196 1.00 62.94 170 LEU A CA 1
ATOM 1298 C C . LEU A 1 170 ? -0.519 13.579 33.799 1.00 62.94 170 LEU A C 1
ATOM 1300 O O . LEU A 1 170 ? 0.136 13.059 32.897 1.00 62.94 170 LEU A O 1
ATOM 1304 N N . TYR A 1 171 ? -1.243 14.691 33.628 1.00 53.12 171 TYR A N 1
ATOM 1305 C CA . TYR A 1 171 ? -1.252 15.534 32.427 1.00 53.12 171 TYR A CA 1
ATOM 1306 C C . TYR A 1 171 ? -0.658 16.909 32.718 1.00 53.12 171 TYR A C 1
ATOM 1308 O O . TYR A 1 171 ? -0.845 17.397 33.856 1.00 53.12 171 TYR A O 1
#

Organism: NCBI:txid1802045

Radius of gyration: 33.83 Å; chains: 1; bounding box: 84×51×88 Å

pLDDT: mean 75.4, std 18.17, range [35.19, 96.75]

Sequence (171 aa):
MKKITLALIILALVIPFVSFAHRSGCHRWHSCPSDSGSYTCGDAGYPCQYPTYPASGGVVYPPSGYYKDCYDCVLKSVPINAYASTSGIGFFCNTGYIKTTSTTCTKLPVPVTCKTGYKKINNTCVEIIIPANSSISSTDLGWSCNKGYKRVNNTCEKMSKWESFLAWKLY

Foldseek 3Di:
DVVVVVVVVVVVVPPPPPPPPPPDPDDDQWADFDPPPPDDDGPPRDFPFPQDADPVGDTDAPPFQWADERNHNDIDGQAPQWGADPRSYAIDGHQQWDDPDSRDTDGDPAHPDDDQQWDDDPRDTHGQDAAPQWDQDPDPSRIDHHQQWDDDPRHTDGDDPVRNVVVVVVD